Protein AF-A0A2V8I2C2-F1 (afdb_monomer_lite)

Secondary structure (DSSP, 8-state):
-EEEEEEEE-TTS-EEEEEEEES-HHHHHHTT--HHHHHHTTTS--EEEEEE-TT--SEEEEEEEE-TTS-EEESS-TTS--

Sequence (82 aa):
HIVVYIDAKAEDGKAESWVFESNPPAWFRRVGVGRADFAKSIGQSVKVEGVGAKDRSLYGYLQKITFADGVSLELTNAADER

pLDDT: mean 86.84, std 12.23, range [37.22, 97.31]

Foldseek 3Di:
DDKDWDFDQDPVRDTDIAIEDEDDPVVCVVLVDDPVQVVVQVVHDKDWDFADDPVPHSYTYTQKIAGPVRDMDHPDDPVVVD

Radius of gyration: 13.22 Å; chains: 1; bounding box: 37×25×30 Å

Structure (mmCIF, N/CA/C/O backbone):
data_AF-A0A2V8I2C2-F1
#
_entry.id   AF-A0A2V8I2C2-F1
#
loop_
_atom_site.group_PDB
_atom_site.id
_atom_site.type_symbol
_atom_site.label_atom_id
_atom_site.label_alt_id
_atom_site.label_comp_id
_atom_site.label_asym_id
_atom_site.label_entity_id
_atom_site.label_seq_id
_atom_site.pdbx_PDB_ins_code
_atom_site.Cartn_x
_atom_site.Cartn_y
_atom_site.Cartn_z
_atom_site.occupancy
_atom_site.B_iso_or_equiv
_atom_site.auth_seq_id
_atom_site.auth_comp_id
_atom_site.auth_asym_id
_atom_site.auth_atom_id
_atom_site.pdbx_PDB_model_num
ATOM 1 N N . HIS A 1 1 ? -2.090 11.752 -9.448 1.00 77.81 1 HIS A N 1
ATOM 2 C CA . HIS A 1 1 ? -2.393 11.278 -8.093 1.00 77.81 1 HIS A CA 1
ATOM 3 C C . HIS A 1 1 ? -2.618 9.778 -8.114 1.00 77.81 1 HIS A C 1
ATOM 5 O O . HIS A 1 1 ? -3.092 9.299 -9.144 1.00 77.81 1 HIS A O 1
ATOM 11 N N . ILE A 1 2 ? -2.255 9.054 -7.057 1.00 85.19 2 ILE A N 1
ATOM 12 C CA . ILE A 1 2 ? -2.669 7.655 -6.881 1.00 85.19 2 ILE A CA 1
ATOM 13 C C . ILE A 1 2 ? -3.454 7.499 -5.591 1.00 85.19 2 ILE A C 1
ATOM 15 O O . ILE A 1 2 ? -3.234 8.244 -4.640 1.00 85.19 2 ILE A O 1
ATOM 19 N N . VAL A 1 3 ? -4.299 6.476 -5.573 1.00 91.25 3 VAL A N 1
ATOM 20 C CA . VAL A 1 3 ? -4.970 5.991 -4.375 1.00 91.25 3 VAL A CA 1
ATOM 21 C C . VAL A 1 3 ? -4.832 4.471 -4.365 1.00 91.25 3 VAL A C 1
ATOM 23 O O . VAL A 1 3 ? -5.070 3.825 -5.388 1.00 91.25 3 VAL A O 1
ATOM 26 N N . VAL A 1 4 ? -4.410 3.913 -3.235 1.00 90.25 4 VAL A N 1
ATOM 27 C CA . VAL A 1 4 ? -4.337 2.472 -2.977 1.00 90.25 4 VAL A CA 1
ATOM 28 C C . VAL A 1 4 ? -5.363 2.143 -1.903 1.00 90.25 4 VAL A C 1
ATOM 30 O O . VAL A 1 4 ? -5.390 2.784 -0.855 1.00 90.25 4 VAL A O 1
ATOM 33 N N . TYR A 1 5 ? -6.194 1.141 -2.175 1.00 93.56 5 TYR A N 1
ATOM 34 C CA . TYR A 1 5 ? -7.168 0.603 -1.231 1.00 93.56 5 TYR A CA 1
ATOM 35 C C . TYR A 1 5 ? -6.658 -0.735 -0.716 1.00 93.56 5 TYR A C 1
ATOM 37 O O . TYR A 1 5 ? -6.197 -1.559 -1.511 1.00 93.56 5 TYR A O 1
ATOM 45 N N . ILE A 1 6 ? -6.713 -0.937 0.597 1.00 93.50 6 ILE A N 1
ATOM 46 C CA . ILE A 1 6 ? -6.229 -2.155 1.244 1.00 93.50 6 ILE A CA 1
ATOM 47 C C . ILE A 1 6 ? -7.275 -2.621 2.240 1.00 93.50 6 ILE A C 1
ATOM 49 O O . ILE A 1 6 ? -7.570 -1.918 3.203 1.00 93.50 6 ILE A O 1
ATOM 53 N N . ASP A 1 7 ? -7.781 -3.829 2.026 1.00 94.75 7 ASP A N 1
ATOM 54 C CA . ASP A 1 7 ? -8.563 -4.526 3.035 1.00 94.75 7 ASP A CA 1
ATOM 55 C C . ASP A 1 7 ? -7.602 -5.276 3.960 1.00 94.75 7 ASP A C 1
ATOM 57 O O . ASP A 1 7 ? -6.855 -6.164 3.539 1.00 94.75 7 ASP A O 1
ATOM 61 N N . ALA A 1 8 ? -7.594 -4.879 5.226 1.00 91.62 8 ALA A N 1
ATOM 62 C CA . ALA A 1 8 ? -6.785 -5.457 6.282 1.00 91.62 8 ALA A CA 1
ATOM 63 C C . ALA A 1 8 ? -7.672 -6.180 7.297 1.00 91.62 8 ALA A C 1
ATOM 65 O O . ALA A 1 8 ? -8.855 -5.881 7.457 1.00 91.62 8 ALA A O 1
ATOM 66 N N . LYS A 1 9 ? -7.078 -7.134 8.012 1.00 90.50 9 LYS A N 1
ATOM 67 C CA . LYS A 1 9 ? -7.683 -7.725 9.202 1.00 90.50 9 LYS A CA 1
ATOM 68 C C . LYS A 1 9 ? -7.006 -7.117 10.425 1.00 90.50 9 LYS A C 1
ATOM 70 O O . LYS A 1 9 ? -5.804 -7.306 10.600 1.00 90.50 9 LYS A O 1
ATOM 75 N N . ALA A 1 10 ? -7.769 -6.393 11.233 1.00 86.06 10 ALA A N 1
ATOM 76 C CA . ALA A 1 10 ? -7.308 -5.821 12.490 1.00 86.06 10 ALA A CA 1
ATOM 77 C C . ALA A 1 10 ? -6.963 -6.920 13.509 1.00 86.06 10 ALA A C 1
ATOM 79 O O . ALA A 1 10 ? -7.358 -8.082 13.358 1.00 86.06 10 ALA A O 1
ATOM 80 N N . GLU A 1 11 ? -6.248 -6.551 14.574 1.00 87.06 11 GLU A N 1
ATOM 81 C CA . GLU A 1 11 ? -5.852 -7.477 15.647 1.00 87.06 11 GLU A CA 1
ATOM 82 C C . GLU A 1 11 ? -7.057 -8.154 16.317 1.00 87.06 11 GLU A C 1
ATOM 84 O O . GLU A 1 11 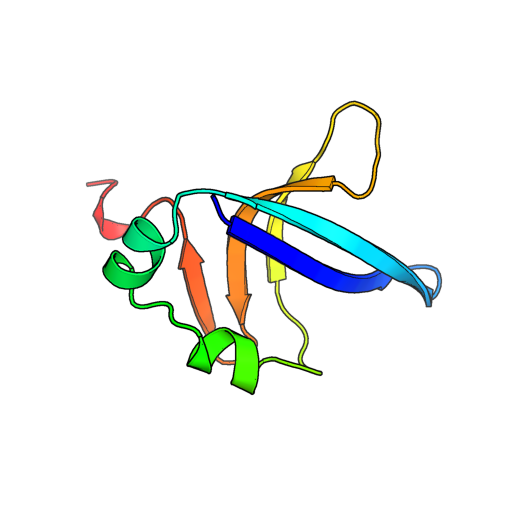? -6.988 -9.322 16.697 1.00 87.06 11 GLU A O 1
ATOM 89 N N . ASP A 1 12 ? -8.189 -7.451 16.402 1.00 91.00 12 ASP A N 1
ATOM 90 C CA . ASP A 1 12 ? -9.450 -7.975 16.938 1.00 91.00 12 ASP A CA 1
ATOM 91 C C . ASP A 1 12 ? -10.222 -8.865 15.942 1.00 91.00 12 ASP A C 1
ATOM 93 O O . ASP A 1 12 ? -11.303 -9.375 16.242 1.00 91.00 12 ASP A O 1
ATOM 97 N N . GLY A 1 13 ? -9.664 -9.066 14.749 1.00 90.31 13 GLY A N 1
ATOM 98 C CA . GLY A 1 13 ? -10.213 -9.893 13.690 1.00 90.31 13 GLY A CA 1
ATOM 99 C C . GLY A 1 13 ? -11.233 -9.204 12.786 1.00 90.31 13 GLY A C 1
ATOM 100 O O . GLY A 1 13 ? -11.722 -9.868 11.865 1.00 90.31 13 GLY A O 1
ATOM 101 N N . LYS A 1 14 ? -11.544 -7.919 12.995 1.00 93.00 14 LYS A N 1
ATOM 102 C CA . LYS A 1 14 ? -12.431 -7.153 12.107 1.00 93.00 14 LYS A CA 1
ATOM 103 C C . LYS A 1 14 ? -11.743 -6.803 10.793 1.00 93.00 14 LYS A C 1
ATOM 105 O O . LYS A 1 14 ? -10.527 -6.655 10.730 1.00 93.00 14 LYS A O 1
ATOM 110 N N . ALA A 1 15 ? -12.546 -6.660 9.744 1.00 93.75 15 ALA A N 1
ATOM 111 C CA . ALA A 1 15 ? -12.078 -6.106 8.483 1.00 93.75 15 ALA A CA 1
ATOM 112 C C . ALA A 1 15 ? -12.005 -4.574 8.578 1.00 93.75 15 ALA A C 1
ATOM 114 O O . ALA A 1 15 ? -12.945 -3.934 9.053 1.00 93.75 15 ALA A O 1
ATOM 115 N N . GLU A 1 16 ? -10.907 -4.007 8.096 1.00 95.06 16 GLU A N 1
ATOM 116 C CA . GLU A 1 16 ? -10.672 -2.573 7.959 1.00 95.06 16 GLU A CA 1
ATOM 117 C C . GLU A 1 16 ? -10.321 -2.258 6.508 1.00 95.06 16 GLU A C 1
ATOM 119 O O . GLU A 1 16 ? -9.473 -2.928 5.925 1.00 95.06 16 GLU A O 1
ATOM 124 N N . SER A 1 17 ? -10.926 -1.217 5.938 1.00 96.19 17 SER A N 1
ATOM 125 C CA . SER A 1 17 ? -10.568 -0.736 4.603 1.00 96.19 17 SER A CA 1
ATOM 126 C C . SER A 1 17 ? -9.757 0.546 4.736 1.00 96.19 17 SER A C 1
ATOM 128 O O . SER A 1 17 ? -10.289 1.603 5.079 1.00 96.19 17 SER A O 1
ATOM 130 N N . TRP A 1 18 ? -8.462 0.436 4.470 1.00 96.62 18 TRP A N 1
ATOM 131 C CA . TRP A 1 18 ? -7.527 1.548 4.480 1.00 96.62 18 TRP A CA 1
ATOM 132 C C . TRP A 1 18 ? 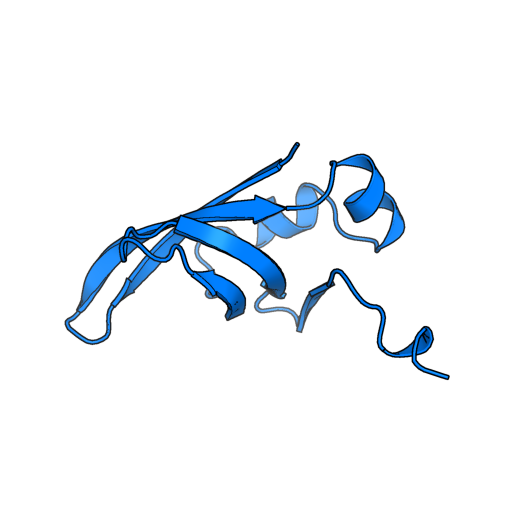-7.423 2.195 3.103 1.00 96.62 18 TRP A C 1
ATOM 134 O O . TRP A 1 18 ? -7.385 1.515 2.074 1.00 96.62 18 TRP A O 1
ATOM 144 N N . VAL A 1 19 ? -7.317 3.521 3.096 1.00 97.00 19 VAL A N 1
ATOM 145 C CA . VAL A 1 19 ? -7.074 4.318 1.894 1.00 97.00 19 VAL A CA 1
ATOM 146 C C . VAL A 1 19 ? -5.742 5.032 2.040 1.00 97.00 19 VAL A C 1
ATOM 148 O O . VAL A 1 19 ? -5.531 5.785 2.988 1.00 97.00 19 VAL A O 1
ATOM 151 N N . PHE A 1 20 ? -4.846 4.836 1.081 1.00 94.88 20 PHE A N 1
ATOM 152 C CA . PHE A 1 20 ? -3.592 5.568 1.054 1.00 94.88 20 PHE A CA 1
ATOM 153 C C . PHE A 1 20 ? -3.388 6.327 -0.244 1.00 94.88 20 PHE A C 1
ATOM 155 O O . PHE A 1 20 ? -3.593 5.796 -1.334 1.00 94.88 20 PHE A O 1
ATOM 162 N N . GLU A 1 21 ? -2.894 7.550 -0.124 1.00 93.88 21 GLU A N 1
ATOM 163 C CA . GLU A 1 21 ? -2.486 8.373 -1.257 1.00 93.88 21 GLU A CA 1
ATOM 164 C C . GLU A 1 21 ? -0.971 8.535 -1.318 1.00 93.88 21 GLU A C 1
ATOM 166 O O . GLU A 1 21 ? -0.278 8.384 -0.312 1.00 93.88 21 GLU A O 1
ATOM 171 N N . SER A 1 22 ? -0.433 8.837 -2.502 1.00 90.44 22 SER A N 1
ATOM 172 C CA . SER A 1 22 ? 1.012 9.020 -2.679 1.00 90.44 22 SER A CA 1
ATOM 173 C C . SER A 1 22 ? 1.364 9.785 -3.961 1.00 90.44 22 SER A C 1
ATOM 175 O O . SER A 1 22 ? 0.507 10.377 -4.622 1.00 90.44 22 SER A O 1
ATOM 177 N N . ASN A 1 23 ? 2.650 9.754 -4.317 1.00 86.19 23 ASN A N 1
ATOM 178 C CA . ASN A 1 23 ? 3.243 10.367 -5.503 1.00 86.19 23 ASN A CA 1
ATOM 179 C C . ASN A 1 23 ? 2.494 10.034 -6.815 1.00 86.19 23 ASN A C 1
ATOM 181 O O . ASN A 1 23 ? 1.745 9.066 -6.914 1.00 86.19 23 ASN A O 1
ATOM 185 N N . PRO A 1 24 ? 2.657 10.832 -7.884 1.00 86.00 24 PRO A N 1
ATOM 186 C CA . PRO A 1 24 ? 1.952 10.588 -9.140 1.00 86.00 24 PRO A CA 1
ATOM 187 C C . PRO A 1 24 ? 2.375 9.264 -9.812 1.00 86.00 24 PRO A C 1
ATOM 189 O O . PRO A 1 24 ? 3.526 8.851 -9.682 1.00 86.00 24 PRO A O 1
ATOM 192 N N . PRO A 1 25 ? 1.511 8.648 -10.650 1.00 81.44 25 PRO A N 1
ATOM 193 C CA . PRO A 1 25 ? 1.800 7.382 -11.341 1.00 81.44 25 PRO A CA 1
ATOM 194 C C . PRO A 1 25 ? 3.120 7.337 -12.129 1.00 81.44 25 PRO A C 1
ATOM 196 O O . PRO A 1 25 ? 3.653 6.262 -12.398 1.00 81.44 25 PRO A O 1
ATOM 199 N N . ALA A 1 26 ? 3.622 8.490 -12.579 1.00 83.88 26 ALA A N 1
ATOM 200 C CA . ALA A 1 26 ? 4.896 8.585 -13.285 1.00 83.88 26 ALA A CA 1
ATOM 201 C C . ALA A 1 26 ? 6.093 8.237 -12.383 1.00 83.88 26 ALA A C 1
ATOM 203 O O . ALA A 1 26 ? 7.060 7.666 -12.876 1.00 83.88 26 ALA A O 1
ATOM 204 N N . TRP A 1 27 ? 6.016 8.531 -11.081 1.00 82.69 27 TRP A N 1
ATOM 205 C CA . TRP A 1 27 ? 7.050 8.180 -10.105 1.00 82.69 27 TRP A CA 1
ATOM 206 C C . TRP A 1 27 ? 7.177 6.662 -9.947 1.00 82.69 27 TRP A C 1
ATOM 208 O O . TRP A 1 27 ? 8.275 6.127 -10.028 1.00 82.69 27 TRP A O 1
ATOM 218 N N . PHE A 1 28 ? 6.058 5.942 -9.839 1.00 76.69 28 PHE A N 1
ATOM 219 C CA . PHE A 1 28 ? 6.086 4.490 -9.615 1.00 76.69 28 PHE A CA 1
ATOM 220 C C . PHE A 1 28 ? 6.675 3.693 -10.764 1.00 76.69 28 PHE A C 1
ATOM 222 O O . PHE A 1 28 ? 7.458 2.774 -10.540 1.00 76.69 28 PHE A O 1
ATOM 229 N N . ARG A 1 29 ? 6.409 4.128 -11.999 1.00 79.38 29 ARG A N 1
ATOM 230 C CA . ARG A 1 29 ? 7.076 3.553 -13.170 1.00 79.38 29 ARG 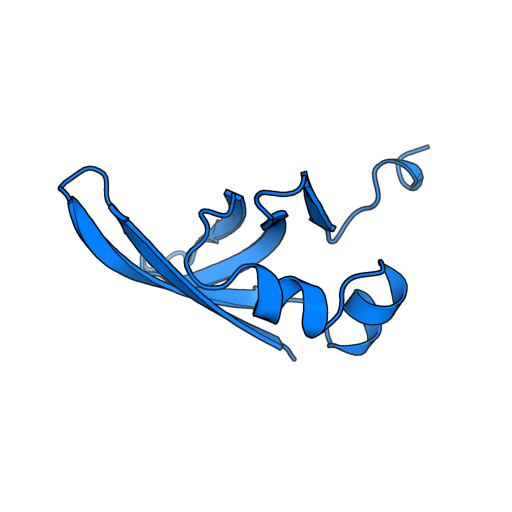A CA 1
ATOM 231 C C . ARG A 1 29 ? 8.597 3.720 -13.115 1.00 79.38 29 ARG A C 1
ATOM 233 O O . ARG A 1 29 ? 9.297 2.862 -13.635 1.00 79.38 29 ARG A O 1
ATOM 240 N N . ARG A 1 30 ? 9.111 4.798 -12.503 1.00 82.12 30 ARG A N 1
ATOM 241 C CA . ARG A 1 30 ? 10.561 5.027 -12.357 1.00 82.12 30 ARG A CA 1
ATOM 242 C C . ARG A 1 30 ? 11.194 4.103 -11.322 1.00 82.12 30 ARG A C 1
ATOM 244 O O . ARG A 1 30 ? 12.312 3.664 -11.543 1.00 82.12 30 ARG A O 1
ATOM 251 N N . VAL A 1 31 ? 10.481 3.781 -10.243 1.00 78.06 31 VAL A N 1
ATOM 252 C CA . VAL A 1 31 ? 10.962 2.861 -9.193 1.00 78.06 31 VAL A CA 1
ATOM 253 C C . VAL A 1 31 ? 10.606 1.393 -9.468 1.00 78.06 31 VAL A C 1
ATOM 255 O O . VAL A 1 31 ? 10.662 0.562 -8.573 1.00 78.06 31 VAL A O 1
ATOM 258 N N . GLY A 1 32 ? 10.241 1.057 -10.710 1.00 79.12 32 GLY A N 1
ATOM 259 C CA . GLY A 1 32 ? 10.060 -0.329 -11.150 1.00 79.12 32 GLY A CA 1
ATOM 260 C C . GLY A 1 32 ? 8.756 -0.999 -10.716 1.00 79.12 32 GLY A C 1
ATOM 261 O O . GLY A 1 32 ? 8.600 -2.190 -10.959 1.00 79.12 32 GLY A O 1
ATOM 262 N N . VAL A 1 33 ? 7.809 -0.258 -10.132 1.00 82.25 33 VAL A N 1
ATOM 263 C CA . VAL A 1 33 ? 6.524 -0.813 -9.683 1.00 82.25 33 VAL A CA 1
ATOM 264 C C . VAL A 1 33 ? 5.416 -0.485 -10.675 1.00 82.25 33 VAL A C 1
ATOM 266 O O . VAL A 1 33 ? 5.186 0.675 -11.040 1.00 82.25 33 VAL A O 1
ATOM 269 N N . GLY A 1 34 ? 4.705 -1.522 -11.114 1.00 84.06 34 GLY A N 1
ATOM 270 C CA . GLY A 1 34 ? 3.655 -1.428 -12.120 1.00 84.06 34 GLY A CA 1
ATOM 271 C C . GLY A 1 34 ? 2.344 -2.087 -11.708 1.00 84.06 34 GLY A C 1
ATOM 272 O O . GLY A 1 34 ? 2.198 -2.691 -10.652 1.00 84.06 34 GLY A O 1
ATOM 273 N N . ARG A 1 35 ? 1.351 -2.001 -12.600 1.00 86.19 35 ARG A N 1
ATOM 274 C CA . ARG A 1 35 ? 0.024 -2.612 -12.401 1.00 86.19 35 ARG A CA 1
ATOM 275 C C . ARG A 1 35 ? 0.100 -4.118 -12.113 1.00 86.19 35 ARG A C 1
ATOM 277 O O . ARG A 1 35 ? -0.723 -4.621 -11.356 1.00 86.19 35 ARG A O 1
ATOM 284 N N . ALA A 1 36 ? 1.040 -4.824 -12.743 1.00 89.94 36 ALA A N 1
ATOM 285 C CA . ALA A 1 36 ? 1.198 -6.267 -12.584 1.00 89.94 36 ALA A CA 1
ATOM 286 C C . ALA A 1 36 ? 1.571 -6.655 -11.145 1.00 89.94 36 ALA A C 1
ATOM 288 O O . ALA A 1 36 ? 1.087 -7.675 -10.662 1.00 89.94 36 ALA A O 1
ATOM 289 N N . ASP A 1 37 ? 2.350 -5.820 -10.453 1.00 88.38 37 ASP A N 1
ATOM 290 C CA . ASP A 1 37 ? 2.737 -6.056 -9.061 1.00 88.38 37 ASP A CA 1
ATOM 291 C C . ASP A 1 37 ? 1.534 -5.957 -8.123 1.00 88.38 37 ASP A C 1
ATOM 293 O O . ASP A 1 37 ? 1.321 -6.832 -7.297 1.00 88.38 37 ASP A O 1
ATOM 297 N N . PHE A 1 38 ? 0.652 -4.979 -8.331 1.00 88.00 38 PHE A N 1
ATOM 298 C CA . PHE A 1 38 ? -0.605 -4.916 -7.581 1.00 88.00 38 PHE A CA 1
ATOM 299 C C . PHE A 1 38 ? -1.547 -6.074 -7.925 1.00 88.00 38 PHE A C 1
ATOM 301 O O . PHE A 1 38 ? -2.151 -6.665 -7.035 1.00 88.00 38 PHE A O 1
ATOM 308 N N . ALA A 1 39 ? -1.673 -6.412 -9.212 1.00 91.44 39 ALA A N 1
ATOM 309 C CA . ALA A 1 39 ? -2.589 -7.456 -9.664 1.00 91.44 39 ALA A CA 1
ATOM 310 C C . ALA A 1 39 ? -2.216 -8.836 -9.105 1.00 91.44 39 ALA A C 1
ATOM 312 O O . ALA A 1 39 ? -3.098 -9.569 -8.661 1.00 91.44 39 ALA A O 1
ATOM 313 N N . LYS A 1 40 ? -0.922 -9.181 -9.094 1.00 92.56 40 LYS A N 1
ATOM 314 C CA . LYS A 1 40 ? -0.448 -10.459 -8.545 1.00 92.56 40 LYS A CA 1
ATOM 315 C C . LYS A 1 40 ? -0.563 -10.518 -7.016 1.00 92.56 40 LYS A C 1
ATOM 317 O O . LYS A 1 40 ? -0.660 -11.611 -6.473 1.00 92.56 40 LYS A O 1
ATOM 322 N N . SER A 1 41 ? -0.575 -9.374 -6.326 1.00 91.06 41 SER A N 1
ATOM 323 C CA . SER A 1 41 ? -0.642 -9.293 -4.859 1.00 91.06 41 SER A CA 1
ATOM 324 C C . SER A 1 41 ? -2.057 -9.299 -4.277 1.00 91.06 41 SER A C 1
ATOM 326 O O . SER A 1 41 ? -2.202 -9.323 -3.057 1.00 91.06 41 SER A O 1
ATOM 328 N N . ILE A 1 42 ? -3.108 -9.315 -5.102 1.00 92.19 42 ILE A N 1
ATOM 329 C CA . ILE A 1 42 ? -4.484 -9.466 -4.610 1.00 92.19 42 ILE A CA 1
ATOM 330 C C . ILE A 1 42 ? -4.630 -10.789 -3.847 1.00 92.19 42 ILE A C 1
ATOM 332 O O . ILE A 1 42 ? -4.219 -11.846 -4.323 1.00 92.19 42 ILE A O 1
ATOM 336 N N . GLY A 1 43 ? -5.222 -10.722 -2.652 1.00 92.81 43 GLY A N 1
ATOM 337 C CA . GLY A 1 43 ? -5.373 -11.869 -1.751 1.00 92.81 43 GLY A CA 1
ATOM 338 C C . GLY A 1 43 ? -4.111 -12.221 -0.957 1.00 92.81 43 GLY A C 1
ATOM 339 O O . GLY A 1 43 ? -4.152 -13.141 -0.143 1.00 92.81 43 GLY A O 1
ATOM 340 N N . GLN A 1 44 ? -3.009 -11.496 -1.159 1.00 94.44 44 GLN A N 1
ATOM 341 C CA . GLN A 1 44 ? -1.777 -11.665 -0.396 1.00 94.44 44 GLN A CA 1
ATOM 342 C C . GLN A 1 44 ? -1.648 -10.583 0.674 1.00 94.44 44 GLN A C 1
ATOM 344 O O . GLN A 1 44 ? -2.124 -9.458 0.516 1.00 94.44 44 GLN A O 1
ATOM 349 N N . SER A 1 45 ? -0.964 -10.918 1.764 1.00 93.38 45 SER A N 1
ATOM 350 C CA . SER A 1 45 ? -0.584 -9.925 2.762 1.00 93.38 45 SER A CA 1
ATOM 351 C C . SER A 1 45 ? 0.502 -9.005 2.212 1.00 93.38 45 SER A C 1
ATOM 353 O O . SER A 1 45 ? 1.420 -9.434 1.514 1.00 93.38 45 SER A O 1
ATOM 355 N N . VAL A 1 46 ? 0.404 -7.732 2.573 1.00 93.50 46 VAL A N 1
ATOM 356 C CA . VAL A 1 46 ? 1.383 -6.693 2.257 1.00 93.50 46 VAL A CA 1
ATOM 357 C C . VAL A 1 46 ? 1.780 -5.988 3.547 1.00 93.50 46 VAL A C 1
ATOM 359 O O . VAL A 1 46 ? 0.988 -5.921 4.489 1.00 93.50 46 VAL A O 1
ATOM 362 N N . LYS A 1 47 ? 2.994 -5.443 3.600 1.00 94.38 47 LYS A N 1
ATOM 363 C CA . LYS A 1 47 ? 3.407 -4.530 4.672 1.00 94.38 47 LYS A CA 1
ATOM 364 C C . LYS A 1 47 ? 3.288 -3.101 4.166 1.00 94.38 47 LYS A C 1
ATOM 366 O O . LYS A 1 47 ? 3.828 -2.790 3.109 1.00 94.38 47 LYS A O 1
ATOM 371 N N . VAL A 1 48 ? 2.618 -2.244 4.928 1.00 92.69 48 VAL A N 1
ATOM 372 C CA . VAL A 1 48 ? 2.446 -0.825 4.598 1.00 92.69 48 VAL A CA 1
ATOM 373 C C . VAL A 1 48 ? 3.145 0.027 5.643 1.00 92.69 48 VAL A C 1
ATOM 375 O O . VAL A 1 48 ? 2.998 -0.198 6.842 1.00 92.69 48 VAL A O 1
ATOM 378 N N . GLU A 1 49 ? 3.890 1.017 5.177 1.00 93.94 49 GLU A N 1
ATOM 379 C CA . GLU A 1 49 ? 4.532 2.044 5.987 1.00 93.94 49 GLU A CA 1
ATOM 380 C C . GLU A 1 49 ? 4.038 3.402 5.475 1.00 93.94 49 GLU A C 1
ATOM 382 O O . GLU A 1 49 ? 4.066 3.690 4.272 1.00 93.94 49 GLU A O 1
ATOM 387 N N . GLY A 1 50 ? 3.517 4.231 6.375 1.00 92.88 50 GLY A N 1
ATOM 388 C CA . GLY A 1 50 ? 2.891 5.490 5.999 1.00 92.88 50 GLY A CA 1
ATOM 389 C C . GLY A 1 50 ? 2.567 6.382 7.187 1.00 92.88 50 GLY A C 1
ATOM 390 O O . GLY A 1 50 ? 2.698 5.991 8.346 1.00 92.88 50 GLY A O 1
ATOM 391 N N . VAL A 1 51 ? 2.124 7.599 6.879 1.00 94.81 51 VAL A N 1
ATOM 392 C CA . VAL A 1 51 ? 1.700 8.595 7.868 1.00 94.81 51 VAL A CA 1
ATOM 393 C C . VAL A 1 51 ? 0.178 8.591 7.938 1.00 94.81 51 VAL A C 1
ATOM 395 O O . VAL A 1 51 ? -0.487 8.995 6.984 1.00 94.81 51 VAL A O 1
ATOM 398 N N . GLY A 1 52 ? -0.371 8.125 9.060 1.00 95.69 52 GLY A N 1
ATOM 399 C CA . GLY A 1 52 ? -1.816 8.093 9.292 1.00 95.69 52 GLY A CA 1
ATOM 400 C C . GLY A 1 52 ? -2.428 9.489 9.435 1.00 95.69 52 GLY A C 1
ATOM 401 O O . GLY A 1 52 ? -1.777 10.439 9.884 1.00 95.69 52 GLY A O 1
ATOM 402 N N . ALA A 1 53 ? -3.698 9.615 9.060 1.00 96.69 53 ALA A N 1
ATOM 403 C CA . ALA A 1 53 ? -4.459 10.843 9.215 1.00 96.69 53 ALA A CA 1
ATOM 404 C C . ALA A 1 53 ? -4.603 11.232 10.698 1.00 96.69 53 ALA A C 1
ATOM 406 O O . ALA A 1 53 ? -4.837 10.401 11.577 1.00 96.69 53 ALA A O 1
ATOM 407 N N . LYS A 1 54 ? -4.488 12.535 10.988 1.00 96.88 54 LYS A N 1
ATOM 408 C CA . LYS A 1 54 ? -4.540 13.063 12.366 1.00 96.88 54 LYS A CA 1
ATOM 409 C C . LYS A 1 54 ? -5.912 12.915 13.028 1.00 96.88 54 LYS A C 1
ATOM 411 O O . LYS A 1 54 ? -6.003 12.937 14.251 1.00 96.88 54 LYS A O 1
ATOM 416 N N . ASP A 1 55 ? -6.965 12.782 12.231 1.00 95.88 55 ASP A N 1
ATOM 417 C CA . ASP A 1 55 ? -8.337 12.574 12.697 1.00 95.88 55 ASP A CA 1
ATOM 418 C C . ASP A 1 55 ? -8.642 11.109 13.055 1.00 95.88 55 ASP A C 1
ATOM 420 O O . ASP A 1 55 ? -9.739 10.814 13.530 1.00 95.88 55 ASP A O 1
ATOM 424 N N . ARG A 1 56 ? -7.655 10.210 12.903 1.00 91.88 56 ARG A N 1
ATOM 425 C CA . ARG A 1 56 ? -7.756 8.760 13.133 1.00 91.88 56 ARG A CA 1
ATOM 426 C C . ARG A 1 56 ? -8.686 8.033 12.159 1.00 91.88 56 ARG A C 1
ATOM 428 O O . ARG A 1 56 ? -9.107 6.915 12.449 1.00 91.88 56 ARG A O 1
ATOM 435 N N . SER A 1 57 ? -9.006 8.635 11.015 1.00 96.19 57 SER A N 1
ATOM 436 C CA . SER A 1 57 ? -9.592 7.889 9.901 1.00 96.19 57 SER A CA 1
ATOM 437 C C . SER A 1 57 ? -8.615 6.817 9.397 1.00 96.19 57 SER A C 1
ATOM 439 O O . SER A 1 57 ? -7.400 6.935 9.574 1.00 96.19 57 SER A O 1
ATOM 441 N N . LEU A 1 58 ? -9.139 5.768 8.751 1.00 96.06 58 LEU A N 1
ATOM 442 C CA . LEU A 1 58 ? -8.345 4.721 8.087 1.00 96.06 58 LEU A CA 1
ATOM 443 C C . LEU A 1 58 ? -7.77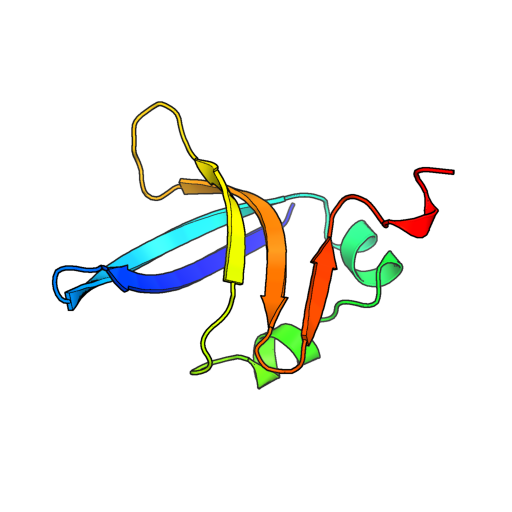7 5.242 6.758 1.00 96.06 58 LEU A C 1
ATOM 445 O O . LEU A 1 58 ? -8.006 4.696 5.678 1.00 96.06 58 LEU A O 1
ATOM 449 N N . TYR A 1 59 ? -7.089 6.371 6.845 1.00 97.31 59 TYR A N 1
ATOM 450 C CA . TYR A 1 59 ? -6.542 7.116 5.733 1.00 97.31 59 TYR A CA 1
ATOM 451 C C . TYR A 1 59 ? -5.098 7.493 6.034 1.00 97.31 59 TYR A C 1
ATOM 453 O O . TYR A 1 59 ? -4.746 7.781 7.182 1.00 97.31 59 TYR A O 1
ATOM 461 N N . GLY A 1 60 ? -4.249 7.547 5.015 1.00 95.88 60 GLY A N 1
ATOM 462 C CA . GLY A 1 60 ? -2.882 8.004 5.209 1.00 95.88 60 GLY A CA 1
ATOM 463 C C . GLY A 1 60 ? -2.130 8.352 3.937 1.00 95.88 60 GLY A C 1
ATOM 464 O O . GLY A 1 60 ? -2.580 8.133 2.814 1.00 95.88 60 GLY A O 1
ATOM 465 N N . TYR A 1 61 ? -0.929 8.878 4.137 1.00 94.06 61 TYR A N 1
ATOM 466 C CA . TYR A 1 61 ? 0.055 9.052 3.079 1.00 94.06 61 TYR A CA 1
ATOM 467 C C . TYR A 1 61 ? 0.975 7.827 3.023 1.00 94.06 61 TYR A C 1
ATOM 469 O O . TYR A 1 61 ? 1.666 7.528 4.001 1.00 94.06 61 TYR A O 1
ATOM 477 N N . LEU A 1 62 ? 0.981 7.114 1.895 1.00 92.44 62 LEU A N 1
ATOM 478 C CA . LEU A 1 62 ? 1.814 5.930 1.667 1.00 92.44 62 LEU A CA 1
ATOM 479 C C . LEU A 1 62 ? 3.268 6.340 1.429 1.00 92.44 62 LEU A C 1
ATOM 481 O O . LEU A 1 62 ? 3.563 7.028 0.447 1.00 92.44 62 LEU A O 1
ATOM 485 N N . GLN A 1 63 ? 4.166 5.839 2.278 1.00 91.06 63 GLN A N 1
ATOM 486 C CA . GLN A 1 63 ? 5.615 5.965 2.110 1.00 91.06 63 GLN A CA 1
ATOM 487 C C . GLN A 1 63 ? 6.221 4.713 1.478 1.00 91.06 63 GLN A C 1
ATOM 489 O O . GLN A 1 63 ? 7.104 4.822 0.623 1.00 91.06 63 GLN A O 1
ATOM 494 N N . LYS A 1 64 ? 5.735 3.532 1.876 1.00 90.56 64 LYS A N 1
ATOM 495 C CA . LYS A 1 64 ? 6.197 2.256 1.341 1.00 90.56 64 LYS A CA 1
ATOM 496 C C . LYS A 1 64 ? 5.139 1.165 1.417 1.00 90.56 64 LYS A C 1
ATOM 498 O O . LYS A 1 64 ? 4.423 1.051 2.408 1.00 90.56 64 LYS A O 1
ATOM 503 N N . ILE A 1 65 ? 5.063 0.344 0.374 1.00 90.94 65 ILE A N 1
ATOM 504 C CA . ILE A 1 65 ? 4.361 -0.943 0.408 1.00 90.94 65 ILE A CA 1
ATOM 505 C C . ILE A 1 65 ? 5.328 -2.037 -0.028 1.00 90.94 65 ILE A C 1
ATOM 507 O O . ILE A 1 65 ? 5.942 -1.934 -1.087 1.00 90.94 65 ILE A O 1
ATOM 511 N N . THR A 1 66 ? 5.456 -3.073 0.792 1.00 93.00 66 THR A N 1
ATOM 512 C CA . THR A 1 66 ? 6.210 -4.286 0.472 1.00 93.00 66 THR A CA 1
ATOM 513 C C . THR A 1 66 ? 5.222 -5.409 0.196 1.00 93.00 66 THR A C 1
ATOM 515 O O . THR A 1 66 ? 4.399 -5.752 1.052 1.00 93.00 66 THR A O 1
ATOM 518 N N . PHE A 1 67 ? 5.299 -5.971 -1.004 1.00 92.94 67 PHE A N 1
ATOM 519 C CA . PHE A 1 67 ? 4.518 -7.122 -1.429 1.00 92.94 67 PHE A CA 1
ATOM 520 C C . PHE A 1 67 ? 5.093 -8.418 -0.838 1.00 92.94 67 PHE A C 1
ATOM 522 O O . PHE A 1 67 ? 6.239 -8.467 -0.392 1.00 92.94 67 PHE A O 1
ATOM 529 N N . ALA A 1 68 ? 4.296 -9.487 -0.830 1.00 93.88 68 ALA A N 1
ATOM 530 C CA . ALA A 1 68 ? 4.692 -10.774 -0.252 1.00 93.88 68 ALA A CA 1
ATOM 531 C C . ALA A 1 68 ? 5.928 -11.414 -0.917 1.00 93.88 68 ALA A C 1
ATOM 533 O O . ALA A 1 68 ? 6.631 -12.192 -0.278 1.00 93.88 68 ALA A O 1
ATOM 534 N N . ASP A 1 69 ? 6.213 -11.077 -2.178 1.00 91.06 6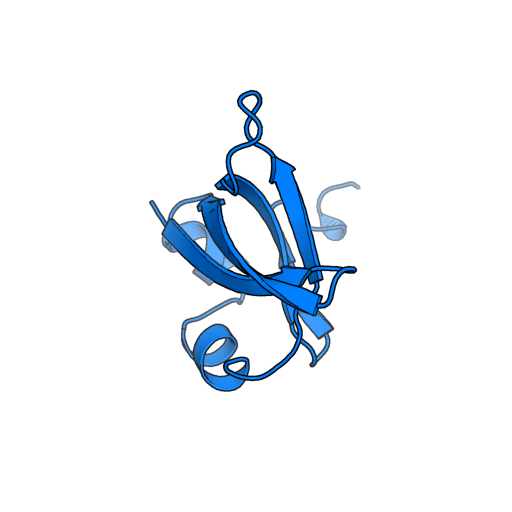9 ASP A N 1
ATOM 535 C CA . ASP A 1 69 ? 7.410 -11.516 -2.909 1.00 91.06 69 ASP A CA 1
ATOM 536 C C . ASP A 1 69 ? 8.657 -10.662 -2.606 1.00 91.06 69 ASP A C 1
ATOM 538 O O . ASP A 1 69 ? 9.720 -10.887 -3.181 1.00 91.06 69 ASP A O 1
ATOM 542 N N . GLY A 1 70 ? 8.536 -9.684 -1.706 1.00 90.50 70 GLY A N 1
ATOM 543 C CA . GLY A 1 70 ? 9.604 -8.772 -1.314 1.00 90.50 70 GLY A CA 1
ATOM 544 C C . GLY A 1 70 ? 9.781 -7.573 -2.244 1.00 90.50 70 GLY A C 1
ATOM 545 O O . GLY A 1 70 ? 10.534 -6.667 -1.890 1.00 90.50 70 GLY A O 1
ATOM 546 N N . VAL A 1 71 ? 9.084 -7.516 -3.387 1.00 88.81 71 VAL A N 1
ATOM 547 C CA . VAL A 1 71 ? 9.059 -6.309 -4.222 1.00 88.81 71 VAL A CA 1
ATOM 548 C C . VAL A 1 71 ? 8.450 -5.180 -3.402 1.00 88.81 71 VAL A C 1
ATOM 550 O O . VAL A 1 71 ? 7.453 -5.368 -2.704 1.00 88.81 71 VAL A O 1
ATOM 553 N N . SER A 1 72 ? 9.042 -3.995 -3.480 1.00 88.56 72 SER A N 1
ATOM 554 C CA . SER A 1 72 ? 8.558 -2.835 -2.751 1.00 88.56 72 SER A CA 1
ATOM 555 C C . SER A 1 72 ? 8.404 -1.619 -3.647 1.00 88.56 72 SER A C 1
ATOM 557 O O . SER A 1 72 ? 9.117 -1.415 -4.628 1.00 88.56 72 SER A O 1
ATOM 559 N N . LEU A 1 73 ? 7.430 -0.799 -3.280 1.00 85.19 73 LEU A N 1
ATOM 560 C CA . LEU A 1 73 ? 7.277 0.571 -3.733 1.00 85.19 73 LEU A CA 1
ATOM 561 C C . LEU A 1 73 ? 7.727 1.456 -2.584 1.00 85.19 73 LEU A C 1
ATOM 563 O O . LEU A 1 73 ? 7.137 1.377 -1.512 1.00 85.19 73 LEU A O 1
ATOM 567 N N . GLU A 1 74 ? 8.746 2.281 -2.802 1.00 82.69 74 GLU A N 1
ATOM 568 C CA . GLU A 1 74 ? 9.340 3.140 -1.772 1.00 82.69 74 GLU A CA 1
ATOM 569 C C . GLU A 1 74 ? 9.574 4.535 -2.349 1.00 82.69 74 GLU A C 1
ATOM 571 O O . GLU A 1 74 ? 9.965 4.689 -3.510 1.00 82.69 74 GLU A O 1
ATOM 576 N N . LEU A 1 75 ? 9.278 5.569 -1.562 1.00 73.31 75 LEU A N 1
ATOM 577 C CA . LEU A 1 75 ? 9.497 6.954 -1.982 1.00 73.31 75 LEU A CA 1
ATOM 578 C C . LEU A 1 75 ? 10.971 7.362 -1.943 1.00 73.31 75 LEU A C 1
ATOM 580 O O . LEU A 1 75 ? 11.378 8.218 -2.726 1.00 73.31 75 LEU A O 1
ATOM 584 N N . THR A 1 76 ? 11.755 6.742 -1.067 1.00 64.94 76 THR A N 1
ATOM 585 C CA . THR A 1 76 ? 13.203 6.904 -0.968 1.00 64.94 76 THR A CA 1
ATOM 586 C C . THR A 1 76 ? 13.868 5.594 -1.355 1.00 64.94 76 THR A C 1
ATOM 588 O O . THR A 1 76 ? 13.514 4.529 -0.855 1.00 64.94 76 THR A O 1
ATOM 591 N N . ASN A 1 77 ? 14.823 5.660 -2.279 1.00 58.66 77 ASN A N 1
ATOM 592 C CA . ASN A 1 77 ? 15.678 4.523 -2.565 1.00 58.66 77 ASN A CA 1
ATOM 593 C C . ASN A 1 77 ? 16.807 4.536 -1.528 1.00 58.66 77 ASN A C 1
ATOM 595 O O . ASN A 1 77 ? 17.452 5.566 -1.358 1.00 58.66 77 ASN A O 1
ATOM 599 N N . ALA A 1 78 ? 17.100 3.418 -0.861 1.00 51.75 78 ALA A N 1
ATOM 600 C CA . ALA A 1 78 ? 18.221 3.353 0.092 1.00 51.75 78 ALA A CA 1
ATOM 601 C C . ALA A 1 78 ? 19.587 3.679 -0.564 1.00 51.75 78 ALA A C 1
ATOM 603 O O . ALA A 1 78 ? 20.571 3.951 0.120 1.00 51.75 78 ALA A O 1
ATOM 604 N N . ALA A 1 79 ? 19.657 3.654 -1.899 1.00 51.44 79 ALA A N 1
ATOM 605 C CA . AL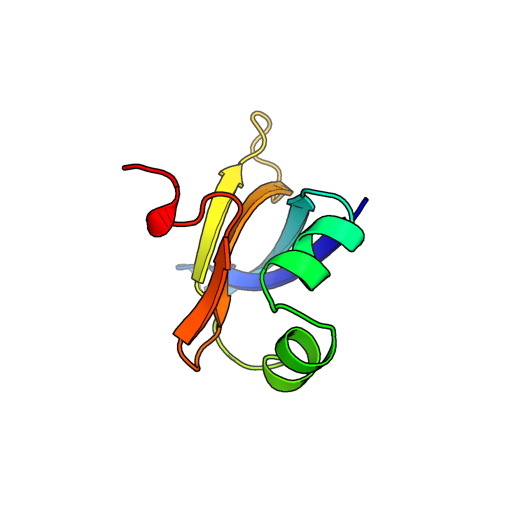A A 1 79 ? 20.814 4.085 -2.678 1.00 51.44 79 ALA A CA 1
ATOM 606 C C . ALA A 1 79 ? 20.977 5.617 -2.783 1.00 51.44 79 ALA A C 1
ATOM 608 O O . ALA A 1 79 ? 22.085 6.063 -3.065 1.00 51.44 79 ALA A O 1
ATOM 609 N N . ASP A 1 80 ? 19.919 6.401 -2.543 1.00 49.47 80 ASP A N 1
ATOM 610 C CA . ASP A 1 80 ? 19.936 7.874 -2.612 1.00 49.47 80 ASP A CA 1
ATOM 611 C C . ASP A 1 80 ? 20.376 8.529 -1.285 1.00 49.47 80 ASP A C 1
ATOM 613 O O . ASP A 1 80 ? 20.546 9.743 -1.219 1.00 49.47 80 ASP A O 1
ATOM 617 N N . GLU A 1 81 ? 20.585 7.742 -0.223 1.00 47.41 81 GLU A N 1
ATOM 618 C CA . GLU A 1 81 ? 21.069 8.207 1.089 1.00 47.41 81 GLU A CA 1
ATOM 619 C C . GLU A 1 81 ? 22.611 8.189 1.219 1.00 47.41 81 GLU A C 1
ATOM 621 O O . GLU A 1 81 ? 23.136 8.156 2.334 1.00 47.41 81 GLU A O 1
ATOM 626 N N . ARG A 1 82 ? 23.361 8.194 0.105 1.00 37.22 82 ARG A N 1
ATOM 627 C CA . ARG A 1 82 ? 24.838 8.229 0.102 1.00 37.22 82 ARG A CA 1
ATOM 628 C C . ARG A 1 82 ? 25.422 9.505 -0.482 1.00 37.22 82 ARG A C 1
ATOM 630 O O . ARG A 1 82 ? 24.982 9.908 -1.578 1.00 37.22 82 ARG A O 1
#